Protein AF-A0A2N4YSX2-F1 (afdb_monomer_lite)

Structure (mmCIF, N/CA/C/O backbone):
data_AF-A0A2N4YSX2-F1
#
_entry.id   AF-A0A2N4YSX2-F1
#
loop_
_atom_site.group_PDB
_atom_site.id
_atom_site.type_symbol
_atom_site.label_atom_id
_atom_site.label_alt_id
_atom_site.label_comp_id
_atom_site.label_asym_id
_atom_site.label_entity_id
_atom_site.label_seq_id
_atom_site.pdbx_PDB_ins_code
_atom_site.Cartn_x
_atom_site.Cartn_y
_atom_site.Cartn_z
_atom_site.occupancy
_atom_site.B_iso_or_equiv
_atom_site.auth_seq_id
_atom_site.auth_comp_id
_atom_site.auth_asym_i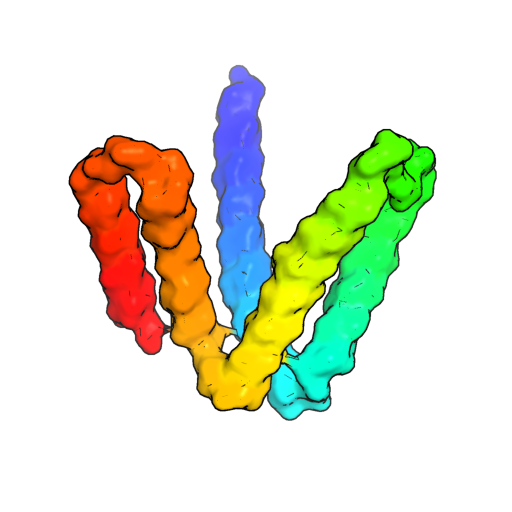d
_atom_site.auth_atom_id
_atom_site.pdbx_PDB_model_num
ATOM 1 N N . MET A 1 1 ? 8.435 1.913 34.611 1.00 49.31 1 MET A N 1
ATOM 2 C CA . MET A 1 1 ? 9.031 0.979 33.622 1.00 49.31 1 MET A CA 1
ATOM 3 C C . MET A 1 1 ? 8.129 0.692 32.415 1.00 49.31 1 MET A C 1
ATOM 5 O O . MET A 1 1 ? 8.663 0.622 31.318 1.00 49.31 1 MET A O 1
ATOM 9 N N . HIS A 1 2 ? 6.798 0.609 32.554 1.00 52.72 2 HIS A N 1
ATOM 10 C CA . HIS A 1 2 ? 5.869 0.332 31.436 1.00 52.72 2 HIS A CA 1
ATOM 11 C C . HIS A 1 2 ? 5.911 1.327 30.253 1.00 52.72 2 HIS A C 1
ATOM 13 O O . HIS A 1 2 ? 5.719 0.916 29.115 1.00 52.72 2 HIS A O 1
ATOM 19 N N . VAL A 1 3 ? 6.235 2.605 30.489 1.00 60.72 3 VAL A N 1
ATOM 20 C CA . VAL A 1 3 ? 6.276 3.645 29.436 1.00 60.72 3 VAL A CA 1
ATOM 21 C C . VAL A 1 3 ? 7.439 3.457 28.446 1.00 60.72 3 VAL A C 1
ATOM 23 O O . VAL A 1 3 ? 7.313 3.780 27.271 1.00 60.72 3 VAL A O 1
ATOM 26 N N . ARG A 1 4 ? 8.580 2.897 28.876 1.00 61.50 4 ARG A N 1
ATOM 27 C CA . ARG A 1 4 ? 9.721 2.661 27.965 1.00 61.50 4 ARG A CA 1
ATOM 28 C C . ARG A 1 4 ? 9.463 1.479 27.029 1.00 61.50 4 ARG A C 1
ATOM 30 O O . ARG A 1 4 ? 9.853 1.537 25.869 1.00 61.50 4 ARG A O 1
ATOM 37 N N . TYR A 1 5 ? 8.760 0.449 27.508 1.00 62.19 5 TYR A N 1
ATOM 38 C CA . TYR A 1 5 ? 8.366 -0.698 26.685 1.00 62.19 5 TYR A CA 1
ATOM 39 C C . TYR A 1 5 ? 7.340 -0.316 25.616 1.00 62.19 5 TYR A C 1
ATOM 41 O O . TYR A 1 5 ? 7.448 -0.789 24.490 1.00 62.19 5 TYR A O 1
ATOM 49 N N . SER A 1 6 ? 6.392 0.576 25.925 1.00 71.00 6 SER A N 1
ATOM 50 C CA . SER A 1 6 ? 5.422 1.044 24.928 1.00 71.00 6 SER A CA 1
ATOM 51 C C . SER A 1 6 ? 6.058 1.929 23.850 1.00 71.00 6 SER A C 1
ATOM 53 O O . SER A 1 6 ? 5.680 1.815 22.687 1.00 71.00 6 SER A O 1
ATOM 55 N N . LEU A 1 7 ? 7.051 2.756 24.203 1.00 74.69 7 LEU A N 1
ATOM 56 C CA . LEU A 1 7 ? 7.810 3.568 23.241 1.00 74.69 7 LEU A CA 1
ATOM 57 C C . LEU A 1 7 ? 8.700 2.716 22.325 1.00 74.69 7 LEU A C 1
ATOM 59 O O . LEU A 1 7 ? 8.726 2.935 21.118 1.00 74.69 7 LEU A O 1
ATOM 63 N N . LEU A 1 8 ? 9.393 1.714 22.873 1.00 77.19 8 LEU A N 1
ATOM 64 C CA . LEU A 1 8 ? 10.187 0.781 22.065 1.00 77.19 8 LEU A CA 1
ATOM 65 C C . LEU A 1 8 ? 9.295 -0.060 21.145 1.00 77.19 8 LEU A C 1
ATOM 67 O O . LEU A 1 8 ? 9.617 -0.241 19.973 1.00 77.19 8 LEU A O 1
ATOM 71 N N . ALA A 1 9 ? 8.147 -0.525 21.643 1.00 80.31 9 ALA A N 1
ATOM 72 C CA . ALA A 1 9 ? 7.188 -1.275 20.839 1.00 80.31 9 ALA A CA 1
ATOM 73 C C . ALA A 1 9 ? 6.585 -0.425 19.706 1.00 80.31 9 ALA A C 1
ATOM 75 O O . ALA A 1 9 ? 6.436 -0.919 18.587 1.00 80.31 9 ALA A O 1
ATOM 76 N N . SER A 1 10 ? 6.267 0.853 19.950 1.00 82.44 10 SER A N 1
ATOM 77 C CA . SER A 1 10 ? 5.716 1.738 18.914 1.00 82.44 10 SER A CA 1
ATOM 78 C C . SER A 1 10 ? 6.746 2.081 17.835 1.00 82.44 10 SER A C 1
ATOM 80 O O . SER A 1 10 ? 6.428 2.043 16.642 1.00 82.44 10 SER A O 1
ATOM 82 N N . GLN A 1 11 ? 7.996 2.335 18.229 1.00 87.38 11 GLN A N 1
ATOM 83 C CA . GLN A 1 11 ? 9.101 2.562 17.297 1.00 87.38 11 GLN A CA 1
ATOM 84 C C . GLN A 1 11 ? 9.393 1.315 16.461 1.00 87.38 11 GLN A C 1
ATOM 86 O O . GLN A 1 11 ? 9.477 1.413 15.237 1.00 87.38 11 GLN A O 1
ATOM 91 N N . ALA A 1 12 ? 9.462 0.139 17.093 1.00 88.69 12 ALA A N 1
ATOM 92 C CA . ALA A 1 12 ? 9.661 -1.127 16.393 1.00 88.69 12 ALA A CA 1
ATOM 93 C C . ALA A 1 12 ? 8.532 -1.403 15.389 1.00 88.69 12 ALA A C 1
ATOM 95 O O . ALA A 1 12 ? 8.800 -1.742 14.240 1.00 88.69 12 ALA A O 1
ATOM 96 N N . THR A 1 13 ? 7.274 -1.184 15.784 1.00 89.50 13 THR A N 1
ATOM 97 C CA . THR A 1 13 ? 6.115 -1.356 14.890 1.00 89.50 13 THR A CA 1
ATOM 98 C C . THR A 1 13 ? 6.207 -0.433 13.677 1.00 89.50 13 THR A C 1
ATOM 100 O O . THR A 1 13 ? 5.980 -0.869 12.551 1.00 89.50 13 THR A O 1
ATOM 103 N N . THR A 1 14 ? 6.594 0.827 13.891 1.00 89.44 14 THR A N 1
ATOM 104 C CA . THR A 1 14 ? 6.753 1.809 12.809 1.00 89.44 14 THR A CA 1
ATOM 105 C C . THR A 1 14 ? 7.877 1.405 11.855 1.00 89.44 14 THR A C 1
ATOM 107 O O . THR A 1 14 ? 7.681 1.415 10.643 1.00 89.44 14 THR A O 1
ATOM 110 N N . ALA A 1 15 ? 9.032 0.993 12.382 1.00 91.00 15 ALA A N 1
ATOM 111 C CA . ALA A 1 15 ? 10.164 0.556 11.567 1.00 91.00 15 ALA A CA 1
ATOM 112 C C . ALA A 1 15 ? 9.827 -0.692 10.736 1.00 91.00 15 ALA A C 1
ATOM 114 O O . ALA A 1 15 ? 10.087 -0.724 9.534 1.00 91.00 15 ALA A O 1
ATOM 115 N N . ILE A 1 16 ? 9.187 -1.692 11.351 1.00 93.12 16 ILE A N 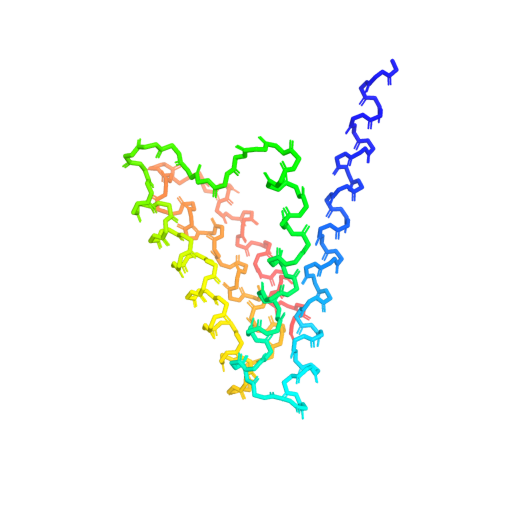1
ATOM 116 C CA . ILE A 1 16 ? 8.736 -2.908 10.662 1.00 93.12 16 ILE A CA 1
ATOM 117 C C . ILE A 1 16 ? 7.731 -2.556 9.564 1.00 93.12 16 ILE A C 1
ATOM 119 O O . ILE A 1 16 ? 7.847 -3.063 8.451 1.00 93.12 16 ILE A O 1
ATOM 123 N N . PHE A 1 17 ? 6.777 -1.667 9.845 1.00 91.25 17 PHE A N 1
ATOM 124 C CA . PHE A 1 17 ? 5.816 -1.207 8.848 1.00 91.25 17 PHE A CA 1
ATOM 125 C C . PHE A 1 17 ? 6.513 -0.551 7.651 1.00 91.25 17 PHE A C 1
ATOM 127 O O . PHE A 1 17 ? 6.233 -0.928 6.516 1.00 91.25 17 PHE A O 1
ATOM 134 N N . VAL A 1 18 ? 7.452 0.370 7.889 1.00 90.44 18 VAL A N 1
ATOM 135 C CA . VAL A 1 18 ? 8.201 1.051 6.820 1.00 90.44 18 VAL A CA 1
ATOM 136 C C . VAL A 1 18 ? 8.989 0.050 5.972 1.00 90.44 18 VAL A C 1
ATOM 138 O O . VAL A 1 18 ? 8.931 0.119 4.746 1.00 90.44 18 VAL A O 1
ATOM 141 N N . LEU A 1 19 ? 9.673 -0.912 6.599 1.00 92.06 19 LEU A N 1
ATOM 142 C CA . LEU A 1 19 ? 10.445 -1.935 5.886 1.00 92.06 19 LEU A CA 1
ATOM 143 C C . LEU A 1 19 ? 9.552 -2.873 5.068 1.00 92.06 19 LEU A C 1
ATOM 145 O O . LEU A 1 19 ? 9.823 -3.112 3.889 1.00 92.06 19 LEU A O 1
ATOM 149 N N . LEU A 1 20 ? 8.474 -3.390 5.665 1.00 91.31 20 LEU A N 1
ATOM 150 C CA . LEU A 1 20 ? 7.528 -4.272 4.975 1.00 91.31 20 LEU A CA 1
ATOM 151 C C . LEU A 1 20 ? 6.840 -3.552 3.816 1.00 91.31 20 LEU A C 1
ATOM 153 O O . LEU A 1 20 ? 6.658 -4.128 2.747 1.00 91.31 20 LEU A O 1
ATOM 157 N N . TRP A 1 21 ? 6.470 -2.289 4.013 1.00 89.44 21 TRP A N 1
ATOM 158 C CA . TRP A 1 21 ? 5.765 -1.521 2.999 1.00 89.44 21 TRP A CA 1
ATOM 159 C C . TRP A 1 21 ? 6.694 -1.089 1.858 1.00 89.44 21 TRP A C 1
ATOM 161 O O . TRP A 1 21 ? 6.356 -1.280 0.691 1.00 89.44 21 TRP A O 1
ATOM 171 N N . GLY A 1 22 ? 7.894 -0.593 2.175 1.00 86.31 22 GLY A N 1
ATOM 172 C CA . GLY A 1 22 ? 8.894 -0.214 1.173 1.00 86.31 22 GLY A CA 1
ATOM 173 C C . GLY A 1 22 ? 9.374 -1.402 0.332 1.00 86.31 22 GLY A C 1
ATOM 174 O O . GLY A 1 22 ? 9.461 -1.303 -0.891 1.00 86.31 22 GLY A O 1
ATOM 175 N N . SER A 1 23 ? 9.612 -2.559 0.959 1.00 91.25 23 SER A N 1
ATOM 176 C CA . SER A 1 23 ? 9.994 -3.780 0.232 1.00 91.25 23 SER A CA 1
ATOM 177 C C . SER A 1 23 ? 8.862 -4.341 -0.634 1.00 91.25 23 SER A C 1
ATOM 179 O O . SER A 1 23 ? 9.136 -4.885 -1.703 1.00 91.25 23 SER A O 1
ATOM 181 N N . ALA A 1 24 ? 7.594 -4.172 -0.241 1.00 89.69 24 ALA A N 1
ATOM 182 C CA . ALA A 1 24 ? 6.455 -4.666 -1.014 1.00 89.69 24 ALA A CA 1
ATOM 183 C C . ALA A 1 24 ? 6.402 -4.089 -2.438 1.00 89.69 24 ALA A C 1
ATOM 185 O O . ALA A 1 24 ? 6.037 -4.813 -3.364 1.00 89.69 24 ALA A O 1
ATOM 186 N N . ALA A 1 25 ? 6.792 -2.826 -2.633 1.00 88.19 25 ALA A N 1
ATOM 187 C CA . ALA A 1 25 ? 6.839 -2.209 -3.959 1.00 88.19 25 ALA A CA 1
ATOM 188 C C . ALA A 1 25 ? 7.889 -2.883 -4.865 1.00 88.19 25 ALA A C 1
ATOM 190 O O . ALA A 1 25 ? 7.615 -3.182 -6.028 1.00 88.19 25 ALA A O 1
ATOM 191 N N . ILE A 1 26 ? 9.059 -3.208 -4.303 1.00 89.31 26 ILE A N 1
ATOM 192 C CA . ILE A 1 26 ? 10.144 -3.922 -4.994 1.00 89.31 26 ILE A CA 1
ATOM 193 C C . ILE A 1 26 ? 9.696 -5.342 -5.356 1.00 89.31 26 ILE A C 1
ATOM 195 O O . ILE A 1 26 ? 9.780 -5.738 -6.517 1.00 89.31 26 ILE A O 1
ATOM 199 N N . PHE A 1 27 ? 9.154 -6.086 -4.386 1.00 89.56 27 PHE A N 1
ATOM 200 C CA . PHE A 1 27 ? 8.633 -7.436 -4.617 1.00 89.56 27 PHE A CA 1
ATOM 201 C C . PHE A 1 27 ? 7.505 -7.460 -5.641 1.00 89.56 27 PHE A C 1
ATOM 203 O O . PHE A 1 27 ? 7.412 -8.402 -6.421 1.00 89.56 27 PHE A O 1
ATOM 210 N N . THR A 1 28 ? 6.649 -6.437 -5.652 1.00 89.62 28 THR A N 1
ATOM 211 C CA . THR A 1 28 ? 5.560 -6.369 -6.624 1.00 89.62 28 THR A CA 1
ATOM 212 C C . THR A 1 28 ? 6.100 -6.174 -8.030 1.00 89.62 28 THR A C 1
ATOM 214 O O . THR A 1 28 ? 5.694 -6.905 -8.928 1.00 89.62 28 THR A O 1
ATOM 217 N N . ARG A 1 29 ? 7.044 -5.243 -8.224 1.00 88.31 29 ARG A N 1
ATOM 218 C CA . ARG A 1 29 ? 7.678 -5.051 -9.531 1.00 88.31 29 ARG A CA 1
ATOM 219 C C . ARG A 1 29 ? 8.355 -6.333 -10.012 1.00 88.31 29 ARG A C 1
ATOM 221 O O . ARG A 1 29 ? 8.121 -6.745 -11.138 1.00 88.31 29 ARG A O 1
ATOM 228 N N . TRP A 1 30 ? 9.105 -6.990 -9.134 1.00 89.81 30 TRP A N 1
ATOM 229 C CA . TRP A 1 30 ? 9.770 -8.252 -9.451 1.00 89.81 30 TRP A CA 1
ATOM 230 C C . TRP A 1 30 ? 8.787 -9.400 -9.748 1.00 89.81 30 TRP A C 1
ATOM 232 O O . TRP A 1 30 ? 9.004 -10.214 -10.644 1.00 89.81 30 TRP A O 1
ATOM 242 N N . GLY A 1 31 ? 7.665 -9.460 -9.028 1.00 87.44 31 GLY A N 1
ATOM 243 C CA . GLY A 1 31 ? 6.599 -10.423 -9.299 1.00 87.44 31 GLY A CA 1
ATOM 244 C C . GLY A 1 31 ? 5.933 -10.191 -10.655 1.00 87.44 31 GLY A C 1
ATOM 245 O O . GLY A 1 31 ? 5.618 -11.155 -11.351 1.00 87.44 31 GLY A O 1
ATOM 246 N N . LEU A 1 32 ? 5.749 -8.926 -11.046 1.00 89.31 32 LEU A N 1
ATOM 247 C CA . LEU A 1 32 ? 5.155 -8.541 -12.329 1.00 89.31 32 LEU A CA 1
ATOM 248 C C . LEU A 1 32 ? 6.026 -8.923 -13.531 1.00 89.31 32 LEU A C 1
ATOM 250 O O . LEU A 1 32 ? 5.487 -9.133 -14.613 1.00 89.31 32 LEU A O 1
ATOM 254 N N . ASP A 1 33 ? 7.337 -9.091 -13.341 1.00 86.56 33 ASP A N 1
ATOM 255 C CA . ASP A 1 33 ? 8.227 -9.598 -14.394 1.00 86.56 33 ASP A CA 1
ATOM 256 C C . ASP A 1 33 ? 7.924 -11.071 -14.754 1.00 86.56 33 ASP A C 1
ATOM 258 O O . ASP A 1 33 ? 8.288 -11.534 -15.832 1.00 86.56 33 ASP A O 1
ATOM 262 N N . ASN A 1 34 ? 7.244 -11.812 -13.866 1.00 85.38 34 ASN A N 1
ATOM 263 C CA . ASN A 1 34 ? 6.991 -13.251 -14.010 1.00 85.38 34 ASN A CA 1
ATOM 264 C C . ASN A 1 34 ? 5.501 -13.622 -14.110 1.00 85.38 34 ASN A C 1
ATOM 266 O O . ASN A 1 34 ? 5.173 -14.747 -14.490 1.00 85.38 34 ASN A O 1
ATOM 270 N N . ALA A 1 35 ? 4.584 -12.725 -13.737 1.00 88.56 35 ALA A N 1
ATOM 271 C CA . ALA A 1 35 ? 3.158 -13.024 -13.650 1.00 88.56 35 ALA A CA 1
ATOM 272 C C . ALA A 1 35 ? 2.281 -11.809 -13.969 1.00 88.56 35 ALA A C 1
ATOM 274 O O . ALA A 1 35 ? 2.666 -10.660 -13.767 1.00 88.56 35 ALA A O 1
ATOM 275 N N . SER A 1 36 ? 1.048 -12.075 -14.413 1.00 90.75 36 SER A N 1
ATOM 276 C CA . SER A 1 36 ? 0.072 -11.010 -14.649 1.00 90.75 36 SER A CA 1
ATOM 277 C C . SER A 1 36 ? -0.325 -10.297 -13.340 1.00 90.75 36 SER A C 1
ATOM 279 O O . SER A 1 36 ? -0.386 -10.937 -12.280 1.00 90.75 36 SER A O 1
ATOM 281 N N . PRO A 1 37 ? -0.668 -8.995 -13.398 1.00 89.88 37 PRO A N 1
ATOM 282 C CA . PRO A 1 37 ? -1.065 -8.207 -12.227 1.00 89.88 37 PRO A CA 1
ATOM 283 C C . PRO A 1 37 ? -2.202 -8.851 -11.436 1.00 89.88 37 PRO A C 1
ATOM 285 O O . PRO A 1 37 ? -2.129 -8.993 -10.214 1.00 89.88 37 PRO A O 1
ATOM 288 N N . MET A 1 38 ? -3.236 -9.305 -12.146 1.00 91.50 38 MET A N 1
ATOM 289 C CA . MET A 1 38 ? -4.411 -9.915 -11.532 1.00 91.50 38 MET A CA 1
ATOM 290 C C . MET A 1 38 ? -4.089 -11.247 -10.852 1.00 91.50 38 MET A C 1
ATOM 292 O O . MET A 1 38 ? -4.594 -11.499 -9.759 1.00 91.50 38 MET A O 1
ATOM 296 N N . ALA A 1 39 ? -3.216 -12.077 -11.435 1.00 91.56 39 ALA A N 1
ATOM 297 C CA . ALA A 1 39 ? -2.810 -13.335 -10.810 1.00 91.56 39 ALA A CA 1
ATOM 298 C C . ALA A 1 39 ? -2.071 -13.095 -9.483 1.00 91.56 39 ALA A C 1
ATOM 300 O O . ALA A 1 39 ? -2.379 -13.743 -8.478 1.00 91.56 39 ALA A O 1
ATOM 301 N N . LEU A 1 40 ? -1.160 -12.115 -9.446 1.00 92.19 40 LEU A N 1
ATOM 302 C CA . LEU A 1 40 ? -0.468 -11.729 -8.213 1.00 92.19 40 LEU A CA 1
ATOM 303 C C . LEU A 1 40 ? -1.432 -11.182 -7.160 1.00 92.19 40 LEU A C 1
ATOM 305 O O . LEU A 1 40 ? -1.299 -11.519 -5.984 1.00 92.19 40 LEU A O 1
ATOM 309 N N . LEU A 1 41 ? -2.417 -10.373 -7.562 1.00 91.94 41 LEU A N 1
ATOM 310 C CA . LEU A 1 41 ? -3.447 -9.861 -6.655 1.00 91.94 41 LEU A CA 1
ATOM 311 C C . LEU A 1 41 ? -4.267 -10.984 -6.029 1.00 91.94 41 LEU A C 1
ATOM 313 O O . LEU A 1 41 ? -4.442 -11.006 -4.810 1.00 91.94 41 LEU A O 1
ATOM 317 N N . VAL A 1 42 ? -4.762 -11.913 -6.850 1.00 93.31 42 VAL A N 1
ATOM 318 C CA . VAL A 1 42 ? -5.554 -13.054 -6.376 1.00 93.31 42 VAL A CA 1
ATOM 319 C C . VAL A 1 42 ? -4.738 -13.868 -5.382 1.00 93.31 42 VAL A C 1
ATOM 321 O O . VAL A 1 42 ? -5.225 -14.161 -4.292 1.00 93.31 42 VAL A O 1
ATOM 324 N N . PHE A 1 43 ? -3.479 -14.165 -5.704 1.00 93.38 43 PHE A N 1
ATOM 325 C CA . PHE A 1 43 ? -2.600 -14.908 -4.807 1.00 93.38 43 PHE A CA 1
ATOM 326 C C . PHE A 1 43 ? -2.319 -14.146 -3.504 1.00 93.38 43 PHE A C 1
ATOM 328 O O . PHE A 1 43 ? -2.432 -14.710 -2.414 1.00 93.38 43 PHE A O 1
ATOM 335 N N . ARG A 1 44 ? -2.043 -12.839 -3.589 1.00 92.38 44 ARG A N 1
ATOM 336 C CA . ARG A 1 44 ? -1.837 -11.957 -2.431 1.00 92.38 44 ARG A CA 1
ATOM 337 C C . ARG A 1 44 ? -3.050 -11.959 -1.501 1.00 92.38 44 ARG A C 1
ATOM 339 O O . ARG A 1 44 ? -2.888 -12.090 -0.286 1.00 92.38 44 ARG A O 1
ATOM 346 N N . PHE A 1 45 ? -4.258 -11.826 -2.046 1.00 93.44 45 PHE A N 1
ATOM 347 C CA . PHE A 1 45 ? -5.483 -11.828 -1.246 1.00 93.44 45 PHE A CA 1
ATOM 348 C C . PHE A 1 45 ? -5.863 -13.219 -0.741 1.00 93.44 45 PHE A C 1
ATOM 350 O O . PHE A 1 45 ? -6.406 -13.321 0.358 1.00 93.44 45 PHE A O 1
ATOM 357 N N . LEU A 1 46 ? -5.521 -14.283 -1.469 1.00 95.25 46 LEU A N 1
ATOM 358 C CA . LEU A 1 46 ? -5.689 -15.656 -1.001 1.00 95.25 46 LEU A CA 1
ATOM 359 C C . LEU A 1 46 ? -4.803 -15.935 0.219 1.00 95.25 46 LEU A C 1
ATOM 361 O O . LEU A 1 46 ? -5.294 -16.446 1.223 1.00 95.25 46 LEU A O 1
ATOM 365 N N . ILE A 1 47 ? -3.529 -15.530 0.177 1.00 94.75 47 ILE A N 1
ATOM 366 C CA . ILE A 1 47 ? -2.629 -15.629 1.336 1.00 94.75 47 ILE A CA 1
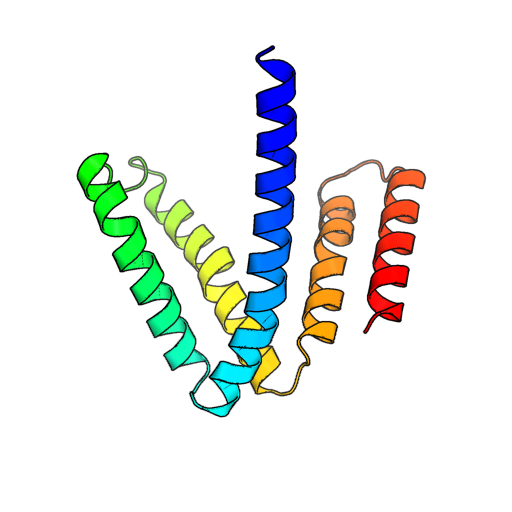ATOM 367 C C . ILE A 1 47 ? -3.185 -14.824 2.512 1.00 94.75 47 ILE A C 1
ATOM 369 O O . ILE A 1 47 ? -3.236 -15.334 3.630 1.00 94.75 47 ILE A O 1
ATOM 373 N N . ALA A 1 48 ? -3.633 -13.588 2.275 1.00 93.25 48 ALA A N 1
ATOM 374 C CA . ALA A 1 48 ? -4.219 -12.761 3.326 1.00 93.25 48 ALA A CA 1
ATOM 375 C C . ALA A 1 48 ? -5.461 -13.422 3.949 1.00 93.25 48 ALA A C 1
ATOM 377 O O . ALA A 1 48 ? -5.610 -13.419 5.170 1.00 93.25 48 ALA A O 1
ATOM 378 N N . LEU A 1 49 ? -6.323 -14.035 3.132 1.00 93.00 49 LEU A N 1
ATOM 379 C CA . LEU A 1 49 ? -7.496 -14.770 3.599 1.00 93.00 49 LEU A CA 1
ATOM 380 C C . LEU A 1 49 ? -7.098 -15.972 4.463 1.00 93.00 49 LEU A C 1
ATOM 382 O O . LEU A 1 49 ? -7.636 -16.130 5.557 1.00 93.00 49 LEU A O 1
ATOM 386 N N . VAL A 1 50 ? -6.138 -16.782 4.012 1.00 95.50 50 VAL A N 1
ATOM 387 C CA . VAL A 1 50 ? -5.635 -17.944 4.764 1.00 95.50 50 VAL A CA 1
ATOM 388 C C . VAL A 1 50 ? -4.989 -17.513 6.081 1.00 95.50 50 VAL A C 1
ATOM 390 O O . VAL A 1 50 ? -5.221 -18.148 7.105 1.00 95.50 50 VAL A O 1
ATOM 393 N N . ALA A 1 51 ? -4.236 -16.413 6.091 1.00 93.25 51 ALA A N 1
ATOM 394 C CA . ALA A 1 51 ? -3.615 -15.883 7.303 1.00 93.25 51 ALA A CA 1
ATOM 395 C C . ALA A 1 51 ? -4.644 -15.323 8.303 1.00 93.25 51 ALA A C 1
ATOM 397 O O . ALA A 1 51 ? -4.469 -15.451 9.516 1.00 93.25 51 ALA A O 1
ATOM 398 N N . LEU A 1 52 ? -5.728 -14.711 7.814 1.00 90.75 52 LEU A N 1
ATOM 399 C CA . LEU A 1 52 ? -6.770 -14.119 8.658 1.00 90.75 52 LEU A CA 1
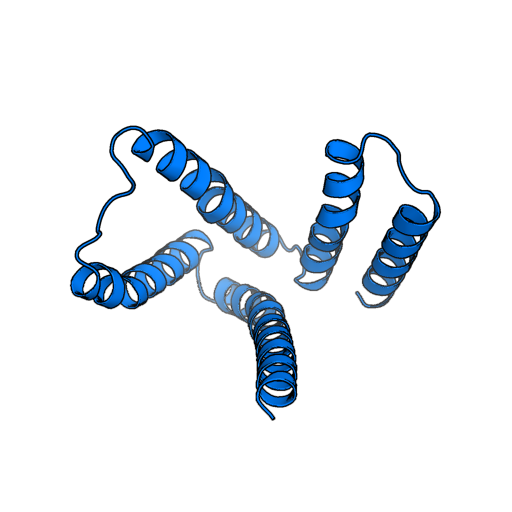ATOM 400 C C . LEU A 1 52 ? -7.842 -15.126 9.104 1.00 90.75 52 LEU A C 1
ATOM 402 O O . LEU A 1 52 ? -8.460 -14.915 10.149 1.00 90.75 52 LEU A O 1
ATOM 406 N N . ALA A 1 53 ? -8.056 -16.224 8.375 1.00 91.19 53 ALA A N 1
ATOM 407 C CA . ALA A 1 53 ? -9.084 -17.219 8.691 1.00 91.19 53 ALA A CA 1
ATOM 408 C C . ALA A 1 53 ? -8.937 -17.860 10.093 1.00 91.19 53 ALA A C 1
ATOM 410 O O . ALA A 1 53 ? -9.933 -17.938 10.814 1.00 91.19 53 ALA A O 1
ATOM 411 N N . PRO A 1 54 ? -7.739 -18.250 10.575 1.00 92.06 54 PRO A N 1
ATOM 412 C CA . PRO A 1 54 ? -7.574 -18.731 11.948 1.00 92.06 54 PRO A CA 1
ATOM 413 C C . PRO A 1 54 ? -8.024 -17.701 12.989 1.00 92.06 54 PRO A C 1
ATOM 415 O O . PRO A 1 54 ? -8.650 -18.047 13.991 1.00 92.06 54 PRO A O 1
ATOM 418 N N . LEU A 1 55 ? -7.761 -16.415 12.739 1.00 89.31 55 LEU A N 1
ATOM 419 C CA . LEU A 1 55 ? -8.133 -15.342 13.654 1.00 89.31 55 LEU A CA 1
ATOM 420 C C . LEU A 1 55 ? -9.656 -15.151 13.719 1.00 89.31 55 LEU A C 1
ATOM 422 O O . LEU A 1 55 ? -10.194 -14.926 14.808 1.00 89.31 55 LEU A O 1
ATOM 426 N N . THR A 1 56 ? -10.360 -15.259 12.587 1.00 87.88 56 THR A N 1
ATOM 427 C CA . THR A 1 56 ? -11.830 -15.163 12.558 1.00 87.88 56 THR A CA 1
ATOM 428 C C . THR A 1 56 ? -12.488 -16.364 13.236 1.00 87.88 56 THR A C 1
ATOM 430 O O . THR A 1 56 ? -13.466 -16.174 13.968 1.00 87.88 56 TH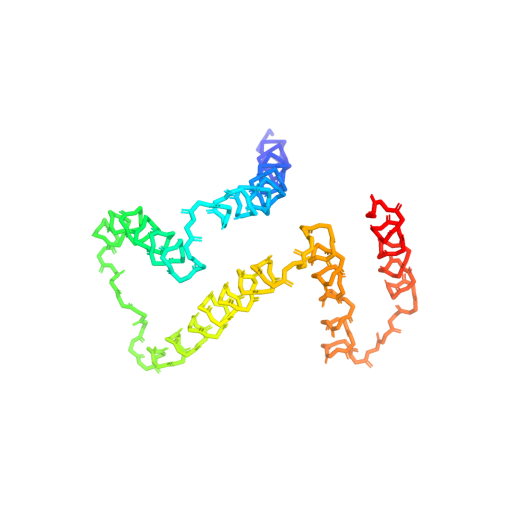R A O 1
ATOM 433 N N . ILE A 1 57 ? -11.916 -17.567 13.080 1.00 88.62 57 ILE A N 1
ATOM 434 C CA . ILE A 1 57 ? -12.351 -18.796 13.763 1.00 88.62 57 ILE A CA 1
ATOM 435 C C . ILE A 1 57 ? -12.214 -18.639 15.282 1.00 88.62 57 ILE A C 1
ATOM 437 O O . ILE A 1 57 ? -13.199 -18.800 16.006 1.00 88.62 57 ILE A O 1
ATOM 441 N N . VAL A 1 58 ? -11.026 -18.260 15.767 1.00 91.06 58 VAL A N 1
ATOM 442 C CA . VAL A 1 58 ? -10.750 -18.098 17.207 1.00 91.06 58 VAL A CA 1
ATOM 443 C C . VAL A 1 58 ? -11.649 -17.029 17.827 1.00 91.06 58 VAL A C 1
ATOM 445 O O . VAL A 1 58 ? -12.180 -17.217 18.921 1.00 91.06 58 VAL A O 1
ATOM 448 N N . ARG A 1 59 ? -11.876 -15.913 17.124 1.00 87.38 59 ARG A N 1
ATOM 449 C CA . ARG A 1 59 ? -12.735 -14.824 17.618 1.00 87.38 59 ARG A CA 1
ATOM 450 C C . ARG A 1 59 ? -14.231 -15.065 17.416 1.00 87.38 59 ARG A C 1
ATOM 452 O O . ARG A 1 59 ? -15.020 -14.244 17.882 1.00 87.38 59 ARG A O 1
ATOM 459 N N . ARG A 1 60 ? -14.628 -16.140 16.721 1.00 83.62 60 ARG A N 1
ATOM 460 C CA . ARG A 1 60 ? -16.019 -16.465 16.341 1.00 83.62 60 ARG A CA 1
ATOM 461 C C . ARG A 1 60 ? -16.777 -15.290 15.703 1.00 83.62 60 ARG A C 1
ATOM 463 O O . ARG A 1 60 ? -17.996 -15.182 15.823 1.00 83.62 60 ARG A O 1
ATOM 470 N N . ARG A 1 61 ? -16.061 -14.388 15.029 1.00 81.44 61 ARG A N 1
ATOM 471 C CA . ARG A 1 61 ? -16.612 -13.179 14.399 1.00 81.44 61 ARG A CA 1
ATOM 472 C C . ARG A 1 61 ? -16.221 -13.169 12.933 1.00 81.44 61 ARG A C 1
ATOM 474 O O . ARG A 1 61 ? -15.147 -12.706 12.569 1.00 81.44 61 ARG A O 1
ATOM 481 N N . TRP A 1 62 ? -17.117 -13.707 12.116 1.00 78.50 62 TRP A N 1
ATOM 482 C CA . TRP A 1 62 ? -16.930 -13.851 10.672 1.00 78.50 62 TRP A CA 1
ATOM 483 C C . TRP A 1 62 ? -17.438 -12.656 9.877 1.00 78.50 62 TRP A C 1
ATOM 485 O O . TRP A 1 62 ? -16.949 -12.385 8.787 1.00 78.50 62 TRP A O 1
ATOM 495 N N . LEU A 1 63 ? -18.435 -11.952 10.412 1.00 79.38 63 LEU A N 1
ATOM 496 C CA . LEU A 1 63 ? -19.119 -10.880 9.709 1.00 79.38 63 LEU A CA 1
ATOM 497 C C . LEU A 1 63 ? -19.094 -9.586 10.525 1.00 79.38 63 LEU A C 1
ATOM 499 O O . LEU A 1 63 ? -19.156 -9.638 11.759 1.00 79.38 63 LEU A O 1
ATOM 503 N N . PRO A 1 64 ? -19.058 -8.427 9.840 1.00 81.06 64 PRO A N 1
ATOM 504 C CA . PRO A 1 64 ? -19.331 -7.138 10.456 1.00 81.06 64 PRO A CA 1
ATOM 505 C C . PRO A 1 64 ? -20.707 -7.124 11.131 1.00 81.06 64 PRO A C 1
ATOM 507 O O . PRO A 1 64 ? -21.583 -7.944 10.822 1.00 81.06 64 PRO A O 1
ATOM 510 N N . ALA A 1 65 ? -20.899 -6.159 12.033 1.00 83.62 65 ALA A N 1
ATOM 511 C CA . ALA A 1 65 ? -22.160 -5.965 12.736 1.00 83.62 65 ALA A CA 1
ATOM 512 C C . ALA A 1 65 ? -23.360 -5.938 11.759 1.00 83.62 65 ALA A C 1
ATOM 514 O O . ALA A 1 65 ? -23.239 -5.436 10.633 1.00 83.62 65 ALA A O 1
ATOM 515 N N . PRO A 1 66 ? -24.524 -6.490 12.153 1.00 80.25 66 PRO A N 1
ATOM 516 C CA . PRO A 1 66 ? -25.740 -6.379 11.353 1.00 80.25 66 PRO A CA 1
ATOM 517 C C . PRO A 1 66 ? -26.008 -4.906 11.003 1.00 80.25 66 PRO A C 1
ATOM 519 O O . PRO A 1 66 ? -25.893 -4.039 11.861 1.00 80.25 66 PRO A O 1
ATOM 522 N N . GLY A 1 67 ? -26.309 -4.620 9.734 1.00 86.81 67 GLY A N 1
ATOM 523 C CA . GLY A 1 67 ? -26.550 -3.256 9.239 1.00 86.81 67 GLY A CA 1
ATOM 524 C C . GLY A 1 67 ? -25.339 -2.540 8.620 1.00 86.81 67 GLY A C 1
ATOM 525 O O . GLY A 1 67 ? -25.539 -1.682 7.770 1.00 86.81 67 GLY A O 1
ATOM 526 N N . THR A 1 68 ? -24.092 -2.924 8.925 1.00 90.62 68 THR A N 1
ATOM 527 C CA . THR A 1 68 ? -22.889 -2.270 8.344 1.00 90.62 68 THR A CA 1
ATOM 528 C C . THR A 1 68 ? -22.194 -3.097 7.264 1.00 90.62 68 THR A C 1
ATOM 530 O O . THR A 1 68 ? -21.162 -2.694 6.724 1.00 90.62 68 THR A O 1
ATOM 533 N N . ARG A 1 69 ? -22.744 -4.269 6.925 1.00 90.50 69 ARG A N 1
ATOM 534 C CA . ARG A 1 69 ? -22.117 -5.238 6.011 1.00 90.50 69 ARG A CA 1
ATOM 535 C C . ARG A 1 69 ? -21.869 -4.664 4.620 1.00 90.50 69 ARG A C 1
ATOM 537 O O . ARG A 1 69 ? -20.753 -4.774 4.129 1.00 90.50 69 ARG A O 1
ATOM 544 N N . LEU A 1 70 ? -22.875 -4.024 4.016 1.00 91.25 70 LEU A N 1
ATOM 545 C CA . LEU A 1 70 ? -22.743 -3.448 2.675 1.00 91.25 70 LEU A CA 1
ATOM 546 C C . LEU A 1 70 ? -21.730 -2.301 2.658 1.00 91.25 70 LEU A C 1
ATOM 548 O O . LEU A 1 70 ? -20.870 -2.265 1.788 1.00 91.25 70 LEU A O 1
ATOM 552 N N . GLN A 1 71 ? -21.781 -1.414 3.654 1.00 92.31 71 GLN A N 1
ATOM 553 C CA . GLN A 1 71 ? -20.821 -0.320 3.782 1.00 92.31 71 GLN A CA 1
ATOM 554 C C . GLN A 1 71 ? -19.396 -0.852 3.960 1.00 92.31 71 GLN A C 1
ATOM 556 O O . GLN A 1 71 ? -18.473 -0.375 3.313 1.00 92.31 71 GLN A O 1
ATOM 561 N N . THR A 1 72 ? -19.214 -1.874 4.798 1.00 91.38 72 THR A N 1
ATOM 562 C CA . THR A 1 72 ? -17.901 -2.484 5.037 1.00 91.38 72 THR A CA 1
ATOM 563 C C . THR A 1 72 ? -17.373 -3.167 3.776 1.00 91.38 72 THR A C 1
ATOM 565 O O . THR A 1 72 ? -16.202 -3.006 3.441 1.00 91.38 72 THR A O 1
ATOM 568 N N . ALA A 1 73 ? -18.234 -3.886 3.050 1.00 90.94 73 ALA A N 1
ATOM 569 C CA . ALA A 1 73 ? -17.882 -4.521 1.786 1.00 90.94 73 ALA A CA 1
ATOM 570 C C . ALA A 1 73 ? -17.516 -3.485 0.713 1.00 90.94 73 ALA A C 1
ATOM 572 O O . ALA A 1 73 ? -16.478 -3.625 0.075 1.00 90.94 73 ALA A O 1
ATOM 573 N N . ALA A 1 74 ? -18.311 -2.423 0.556 1.00 93.81 74 ALA A N 1
ATOM 574 C CA . ALA A 1 74 ? -18.046 -1.352 -0.402 1.00 93.81 74 ALA A CA 1
ATOM 575 C C . ALA A 1 74 ? -16.744 -0.604 -0.076 1.00 93.81 74 ALA A C 1
ATOM 577 O O . ALA A 1 74 ? -15.893 -0.436 -0.947 1.00 93.81 74 ALA A O 1
ATOM 578 N N . THR A 1 75 ? -16.539 -0.225 1.188 1.00 93.38 75 THR A N 1
ATOM 579 C CA . THR A 1 75 ? -15.306 0.434 1.638 1.00 93.38 75 THR A CA 1
ATOM 580 C C . THR A 1 75 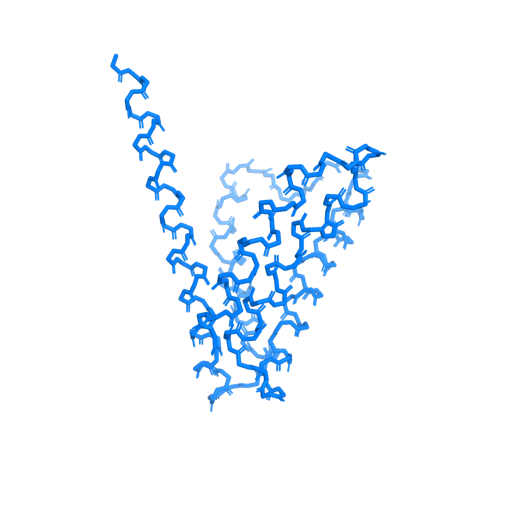? -14.088 -0.470 1.451 1.00 93.38 75 THR A C 1
ATOM 582 O O . THR A 1 75 ? -13.059 -0.009 0.964 1.00 93.38 75 THR A O 1
ATOM 585 N N . GLY A 1 76 ? -14.195 -1.759 1.786 1.00 92.31 76 GLY A N 1
ATOM 586 C CA . GLY A 1 76 ? -13.120 -2.730 1.574 1.00 92.31 76 GLY A CA 1
ATOM 587 C C . GLY A 1 76 ? -12.805 -2.931 0.092 1.00 92.31 76 GLY A C 1
ATOM 588 O O . GLY A 1 76 ? -11.641 -2.883 -0.301 1.00 92.31 76 GLY A O 1
ATOM 589 N N . LEU A 1 77 ? -13.831 -3.081 -0.748 1.00 93.25 77 LEU A N 1
ATOM 590 C CA . LEU A 1 77 ? -13.665 -3.209 -2.193 1.00 93.25 77 LEU A CA 1
ATOM 591 C C . LEU A 1 77 ? -12.952 -1.988 -2.777 1.00 93.25 77 LEU A C 1
ATOM 593 O O . LEU A 1 77 ? -12.036 -2.157 -3.571 1.00 93.25 77 LEU A O 1
ATOM 597 N N . MET A 1 78 ? -13.317 -0.779 -2.352 1.00 93.38 78 MET A N 1
ATOM 598 C CA . MET A 1 78 ? -12.722 0.463 -2.845 1.00 93.38 78 MET A CA 1
ATOM 599 C C . MET A 1 78 ? -11.274 0.646 -2.357 1.00 93.38 78 MET A C 1
ATOM 601 O O . MET A 1 78 ? -10.360 0.836 -3.159 1.00 93.38 78 MET A O 1
ATOM 605 N N . LEU A 1 79 ? -11.058 0.572 -1.038 1.00 91.12 79 LEU A N 1
ATOM 606 C CA . LEU A 1 79 ? -9.780 0.921 -0.407 1.00 91.12 79 LEU A CA 1
ATOM 607 C C . LEU A 1 79 ? -8.729 -0.180 -0.499 1.00 91.12 79 LEU A C 1
ATOM 609 O O . LEU A 1 79 ? -7.540 0.118 -0.472 1.00 91.12 79 LEU A O 1
ATOM 613 N N . ILE A 1 80 ? -9.148 -1.442 -0.562 1.00 91.12 80 ILE A N 1
ATOM 614 C CA . ILE A 1 80 ? -8.232 -2.583 -0.608 1.00 91.12 80 ILE A CA 1
ATOM 615 C C . ILE A 1 80 ? -8.180 -3.127 -2.030 1.00 91.12 80 ILE A C 1
ATOM 617 O O . ILE A 1 80 ? -7.095 -3.229 -2.597 1.00 91.12 80 ILE A O 1
ATOM 621 N N . GLY A 1 81 ? -9.337 -3.438 -2.620 1.00 91.56 81 GLY A N 1
ATOM 622 C CA . GLY A 1 81 ? -9.424 -4.000 -3.968 1.00 91.56 81 GLY A CA 1
ATOM 623 C C . GLY A 1 81 ? -9.029 -2.992 -5.046 1.00 91.56 81 GLY A C 1
ATOM 624 O O . GLY A 1 81 ? -7.998 -3.158 -5.692 1.00 91.56 81 GLY A O 1
ATOM 625 N N . GLY A 1 82 ? -9.818 -1.928 -5.204 1.00 93.06 82 GLY A N 1
ATOM 626 C CA . GLY A 1 82 ? -9.643 -0.909 -6.240 1.00 93.06 82 GLY A CA 1
ATOM 627 C C . GLY A 1 82 ? -8.270 -0.249 -6.184 1.00 93.06 82 GLY A C 1
ATOM 628 O O . GLY A 1 82 ? -7.580 -0.186 -7.197 1.00 93.06 82 GLY A O 1
ATOM 629 N N . TYR A 1 83 ? -7.824 0.146 -4.988 1.00 92.06 83 TYR A N 1
ATOM 630 C CA . TYR A 1 83 ? -6.461 0.645 -4.792 1.00 92.06 83 TYR A CA 1
ATOM 631 C C . TYR A 1 83 ? -5.396 -0.363 -5.254 1.00 92.06 83 TYR A C 1
ATOM 633 O O . TYR A 1 83 ? -4.508 0.016 -6.013 1.00 92.06 83 TYR A O 1
ATOM 641 N N . SER A 1 84 ? -5.485 -1.637 -4.848 1.00 92.25 84 SER A N 1
ATOM 642 C CA . SER A 1 84 ? -4.474 -2.640 -5.220 1.00 92.25 84 SER A CA 1
ATOM 643 C C . SER A 1 84 ? -4.471 -2.928 -6.721 1.00 92.25 84 SER A C 1
ATOM 645 O O . SER A 1 84 ? -3.399 -3.105 -7.293 1.00 92.25 84 SER A O 1
ATOM 647 N N . VAL A 1 85 ? -5.644 -2.949 -7.364 1.00 94.00 85 VAL A N 1
ATOM 648 C CA . VAL A 1 85 ? -5.771 -3.136 -8.818 1.00 94.00 85 VAL A CA 1
ATOM 649 C C . VAL A 1 85 ? -5.064 -1.998 -9.543 1.00 94.00 85 VAL A C 1
ATOM 651 O O . VAL A 1 85 ? -4.153 -2.256 -10.323 1.00 94.00 85 VAL A O 1
ATOM 654 N N . CYS A 1 86 ? -5.402 -0.747 -9.220 1.00 93.62 86 CYS A N 1
ATOM 655 C CA . CYS A 1 86 ? -4.758 0.419 -9.824 1.00 93.62 86 CYS A CA 1
ATOM 656 C C . CYS A 1 86 ? -3.246 0.450 -9.553 1.00 93.62 86 CYS A C 1
ATOM 658 O O . CYS A 1 86 ? -2.472 0.801 -10.438 1.00 93.62 86 CYS A O 1
ATOM 660 N N . TYR A 1 87 ? -2.818 0.066 -8.347 1.00 93.00 87 TYR A N 1
ATOM 661 C CA . TYR A 1 87 ? -1.410 0.034 -7.949 1.00 93.00 87 TYR A CA 1
ATOM 662 C C . TYR A 1 87 ? -0.596 -0.967 -8.784 1.00 93.00 87 TYR A C 1
ATOM 664 O O . TYR A 1 87 ? 0.451 -0.610 -9.323 1.00 93.00 87 TYR A O 1
ATOM 672 N N . PHE A 1 88 ? -1.077 -2.206 -8.926 1.00 92.81 88 PHE A N 1
ATOM 673 C CA . PHE A 1 88 ? -0.374 -3.233 -9.701 1.00 92.81 88 PHE A CA 1
ATOM 674 C C . PHE A 1 88 ? -0.443 -2.965 -11.207 1.00 92.81 88 PHE A C 1
ATOM 676 O O . PHE A 1 88 ? 0.573 -3.108 -11.883 1.00 92.81 88 PHE A O 1
ATOM 683 N N . GLU A 1 89 ? -1.593 -2.530 -11.725 1.00 93.12 89 GLU A N 1
ATOM 684 C CA . GLU A 1 89 ? -1.742 -2.166 -13.140 1.00 93.12 89 GLU A CA 1
ATOM 685 C C . GLU A 1 89 ? -0.841 -0.988 -13.521 1.00 93.12 89 GLU A C 1
ATOM 687 O O . GLU A 1 89 ? -0.178 -1.029 -14.555 1.00 93.12 89 GLU A O 1
ATOM 692 N N . ALA A 1 90 ? -0.733 0.044 -12.679 1.00 93.12 90 ALA A N 1
ATOM 693 C CA . ALA A 1 90 ? 0.184 1.153 -12.935 1.00 93.12 90 ALA A CA 1
ATOM 694 C C . ALA A 1 90 ? 1.637 0.663 -13.069 1.00 93.12 90 ALA A C 1
ATOM 696 O O . ALA A 1 90 ? 2.328 1.033 -14.019 1.00 93.12 90 ALA A O 1
ATOM 697 N N . MET A 1 91 ? 2.096 -0.220 -12.174 1.00 91.56 91 MET A N 1
ATOM 698 C CA . MET A 1 91 ? 3.449 -0.783 -12.282 1.00 91.56 91 MET A CA 1
ATOM 699 C C . MET A 1 91 ? 3.627 -1.686 -13.494 1.00 91.56 91 MET A C 1
ATOM 701 O O . MET A 1 91 ? 4.703 -1.680 -14.094 1.00 91.56 91 MET A O 1
ATOM 705 N N . ALA A 1 92 ? 2.600 -2.446 -13.866 1.00 90.31 92 ALA A N 1
ATOM 706 C CA . ALA A 1 92 ? 2.625 -3.284 -15.059 1.00 90.31 92 ALA A CA 1
ATOM 707 C C . ALA A 1 92 ? 2.767 -2.439 -16.334 1.00 90.31 92 ALA A C 1
ATOM 709 O O . ALA A 1 92 ? 3.523 -2.800 -17.230 1.00 90.31 92 ALA A O 1
ATOM 710 N N . ASN A 1 93 ? 2.142 -1.258 -16.362 1.00 91.81 93 ASN A N 1
ATOM 711 C CA . ASN A 1 93 ? 2.257 -0.276 -17.444 1.00 91.81 93 ASN A CA 1
ATOM 712 C C . ASN A 1 93 ? 3.552 0.567 -17.394 1.00 91.81 93 ASN A C 1
ATOM 714 O O . ASN A 1 93 ? 3.671 1.564 -18.101 1.00 91.81 93 ASN A O 1
ATOM 718 N N . GLY A 1 94 ? 4.538 0.181 -16.575 1.00 88.19 94 GLY A N 1
ATOM 719 C CA . GLY A 1 94 ? 5.877 0.782 -16.577 1.00 88.19 94 GLY A CA 1
ATOM 720 C C . GLY A 1 94 ? 6.108 1.884 -15.544 1.00 88.19 94 GLY A C 1
ATOM 721 O O . GLY A 1 94 ? 7.199 2.453 -15.509 1.00 88.19 94 GLY A O 1
ATOM 722 N N . VAL A 1 95 ? 5.142 2.169 -14.666 1.00 92.19 95 VAL A N 1
ATOM 723 C CA . VAL A 1 95 ? 5.356 3.108 -13.555 1.00 92.19 95 VAL A CA 1
ATOM 724 C C . VAL A 1 95 ? 6.340 2.492 -12.556 1.00 92.19 95 VAL A C 1
ATOM 726 O O . VAL A 1 95 ? 6.144 1.379 -12.065 1.00 92.19 95 VAL A O 1
ATOM 729 N N . THR A 1 96 ? 7.419 3.210 -12.246 1.00 91.44 96 THR A N 1
ATOM 730 C CA . THR A 1 96 ? 8.448 2.717 -11.324 1.00 91.44 96 THR A CA 1
ATOM 731 C C . THR A 1 96 ? 7.956 2.739 -9.870 1.00 91.44 96 THR A C 1
ATOM 733 O O . THR A 1 96 ? 7.144 3.597 -9.504 1.00 91.44 96 THR A O 1
ATOM 736 N N . PRO A 1 97 ? 8.471 1.852 -8.995 1.00 88.75 97 PRO A N 1
ATOM 737 C CA . PRO A 1 97 ? 8.159 1.881 -7.565 1.00 88.75 97 PRO A CA 1
ATOM 738 C C . PRO A 1 97 ? 8.394 3.251 -6.913 1.00 88.75 97 PRO A C 1
ATOM 740 O O . PRO A 1 97 ? 7.593 3.678 -6.083 1.00 88.75 97 PRO A O 1
ATOM 743 N N . GLY A 1 98 ? 9.454 3.959 -7.324 1.00 89.69 98 GLY A N 1
ATOM 744 C CA . GLY A 1 98 ? 9.755 5.311 -6.849 1.00 89.69 98 GLY A CA 1
ATOM 745 C C . GLY A 1 98 ? 8.683 6.325 -7.247 1.00 89.69 98 GLY A C 1
ATOM 746 O O . GLY A 1 98 ? 8.191 7.065 -6.398 1.00 89.69 98 GLY A O 1
ATOM 747 N N . LEU A 1 99 ? 8.232 6.308 -8.506 1.00 91.25 99 LEU A N 1
ATOM 748 C CA . LEU A 1 99 ? 7.165 7.202 -8.962 1.00 91.25 99 LEU A CA 1
ATOM 749 C C . LEU A 1 99 ? 5.844 6.929 -8.226 1.00 91.25 99 LEU A C 1
ATOM 751 O O . LEU A 1 99 ? 5.168 7.871 -7.809 1.00 91.25 99 LEU A O 1
ATOM 755 N N . ILE A 1 100 ? 5.501 5.659 -7.987 1.00 92.00 100 ILE A N 1
ATOM 756 C CA . ILE A 1 100 ? 4.337 5.319 -7.160 1.00 92.00 100 ILE A CA 1
ATOM 757 C C . ILE A 1 100 ? 4.490 5.843 -5.731 1.00 92.00 100 ILE A C 1
ATOM 759 O O . ILE A 1 100 ? 3.544 6.433 -5.207 1.00 92.00 100 ILE A O 1
ATOM 763 N N . ALA A 1 101 ? 5.655 5.665 -5.102 1.00 89.69 101 ALA A N 1
ATOM 764 C CA . ALA A 1 101 ? 5.907 6.173 -3.754 1.00 89.69 101 ALA A CA 1
ATOM 765 C C . ALA A 1 101 ? 5.709 7.696 -3.681 1.00 89.69 101 ALA A C 1
ATOM 767 O O . ALA A 1 101 ? 5.049 8.184 -2.763 1.00 89.69 101 ALA A O 1
ATOM 768 N N . THR A 1 102 ? 6.184 8.432 -4.688 1.00 91.06 102 THR A N 1
ATOM 769 C CA . THR A 1 102 ? 5.989 9.882 -4.808 1.00 91.06 102 THR A CA 1
ATOM 770 C C . THR A 1 102 ? 4.517 10.258 -4.948 1.00 91.06 102 THR A C 1
ATOM 772 O O . THR A 1 102 ? 4.038 11.116 -4.207 1.00 91.06 102 THR A O 1
ATOM 775 N N . ILE A 1 103 ? 3.770 9.588 -5.833 1.00 91.44 103 ILE A N 1
ATOM 776 C CA . ILE A 1 103 ? 2.326 9.824 -6.009 1.00 91.44 103 ILE A CA 1
ATOM 777 C C . ILE A 1 103 ? 1.579 9.568 -4.696 1.00 91.44 103 ILE A C 1
ATOM 779 O O . ILE A 1 103 ? 0.720 10.352 -4.290 1.00 91.44 103 ILE A O 1
ATOM 783 N N . MET A 1 104 ? 1.929 8.498 -3.988 1.00 90.25 104 MET A N 1
ATOM 784 C CA . MET A 1 104 ? 1.332 8.183 -2.693 1.00 90.25 104 MET A CA 1
ATOM 785 C C . MET A 1 104 ? 1.706 9.191 -1.604 1.00 90.25 104 MET A C 1
ATOM 787 O O . MET A 1 104 ? 0.867 9.518 -0.763 1.00 90.25 104 MET A O 1
ATOM 791 N N . GLY A 1 105 ? 2.913 9.755 -1.659 1.00 89.88 105 GLY A N 1
ATOM 792 C CA . GLY A 1 105 ? 3.364 10.837 -0.782 1.00 89.88 105 GLY A CA 1
ATOM 793 C C . GLY A 1 105 ? 2.519 12.113 -0.875 1.00 89.88 105 GLY A C 1
ATOM 794 O O . GLY A 1 105 ? 2.569 12.941 0.032 1.00 89.88 105 GLY A O 1
ATOM 795 N N . ILE A 1 106 ? 1.695 12.263 -1.918 1.00 91.69 106 ILE A N 1
ATOM 796 C CA . ILE A 1 106 ? 0.757 13.385 -2.078 1.00 91.69 106 ILE A CA 1
ATOM 797 C C . ILE A 1 106 ? -0.503 13.201 -1.207 1.00 91.69 106 ILE A C 1
ATOM 799 O O . ILE A 1 106 ? -1.134 14.187 -0.815 1.00 91.69 106 ILE A O 1
ATOM 803 N N . GLN A 1 107 ? -0.873 11.965 -0.842 1.00 90.81 107 GLN A N 1
ATOM 804 C CA . GLN A 1 107 ? -2.105 11.674 -0.087 1.00 90.81 107 GLN A CA 1
ATOM 805 C C . GLN A 1 107 ? -2.263 12.490 1.210 1.00 90.81 107 GLN A C 1
ATOM 807 O O . GLN A 1 107 ? -3.368 12.984 1.455 1.00 90.81 107 GLN A O 1
ATOM 812 N N . PRO A 1 108 ? -1.223 12.697 2.043 1.00 88.12 108 PRO A N 1
ATOM 813 C CA . PRO A 1 108 ? -1.347 13.498 3.256 1.00 88.12 108 PRO A CA 1
ATOM 814 C C . PRO A 1 108 ? -1.647 14.978 2.968 1.00 88.12 108 PRO A C 1
ATOM 816 O O . PRO A 1 108 ? -2.364 15.608 3.745 1.00 88.12 108 PRO A O 1
ATOM 819 N N . ILE A 1 109 ? -1.166 15.521 1.840 1.00 89.00 109 ILE A N 1
ATOM 820 C CA . ILE A 1 109 ? -1.471 16.893 1.398 1.00 89.00 109 ILE A CA 1
ATOM 821 C C . ILE A 1 109 ? -2.939 16.985 0.997 1.00 89.00 109 ILE A C 1
ATOM 823 O O . ILE A 1 109 ? -3.650 17.868 1.469 1.00 89.00 109 ILE A O 1
ATOM 827 N N . LEU A 1 110 ? -3.417 16.042 0.181 1.00 88.94 110 LEU A N 1
ATOM 828 C CA . LEU A 1 110 ? -4.824 15.998 -0.227 1.00 88.94 110 LEU A CA 1
ATOM 829 C C . LEU A 1 110 ? -5.748 15.823 0.979 1.00 88.94 110 LEU A C 1
ATOM 831 O O . LEU A 1 110 ? -6.753 16.518 1.094 1.00 88.94 110 LEU A O 1
ATOM 835 N N . THR A 1 111 ? -5.375 14.946 1.911 1.00 90.31 111 THR A N 1
ATOM 836 C CA . THR A 1 111 ? -6.130 14.726 3.150 1.00 90.31 111 THR A CA 1
ATOM 837 C C . THR A 1 111 ? -6.210 16.008 3.972 1.00 90.31 111 THR A C 1
ATOM 839 O O . THR A 1 111 ? -7.289 16.358 4.448 1.00 90.31 111 THR A O 1
ATOM 842 N N . LEU A 1 112 ? -5.098 16.740 4.100 1.00 88.31 112 LEU A N 1
ATOM 843 C CA . LEU A 1 112 ? -5.072 18.033 4.780 1.00 88.31 112 LEU A CA 1
ATOM 844 C C . LEU A 1 112 ? -6.012 19.037 4.098 1.00 88.31 112 LEU A C 1
ATOM 846 O O . LEU A 1 112 ? -6.837 19.643 4.775 1.00 88.31 112 LEU A O 1
ATOM 850 N N . CYS A 1 113 ? -5.938 19.169 2.773 1.00 87.00 113 CYS A N 1
ATOM 851 C CA . CYS A 1 113 ? -6.778 20.087 2.001 1.00 87.00 113 CYS A CA 1
ATOM 852 C C . CYS A 1 113 ? -8.278 19.777 2.095 1.00 87.00 113 CYS A C 1
ATOM 854 O O . CYS A 1 113 ? -9.088 20.700 2.105 1.00 87.00 113 CYS A O 1
ATOM 856 N N . VAL A 1 114 ? -8.653 18.497 2.156 1.00 88.38 114 VAL A N 1
ATOM 857 C CA . VAL A 1 114 ? -10.061 18.071 2.192 1.00 88.38 114 VAL A CA 1
ATOM 858 C C . VAL A 1 114 ? -10.646 18.135 3.605 1.00 88.38 114 VAL A C 1
ATOM 860 O O . VAL A 1 114 ? -11.798 18.531 3.776 1.00 88.38 114 VAL A O 1
ATOM 863 N N . VAL A 1 115 ? -9.883 17.731 4.624 1.00 89.25 115 VAL A N 1
ATOM 864 C CA . VAL A 1 115 ? -10.397 17.571 5.996 1.00 89.25 115 VAL A CA 1
ATOM 865 C C . VAL A 1 115 ? -10.233 18.846 6.824 1.00 89.25 115 VAL A C 1
ATOM 867 O O . VAL A 1 115 ? -11.095 19.175 7.643 1.00 89.25 115 VAL A O 1
ATOM 870 N N . GLU A 1 116 ? -9.136 19.581 6.644 1.00 84.50 116 GLU A N 1
ATOM 871 C CA . GLU A 1 116 ? -8.790 20.703 7.512 1.00 84.50 116 GLU A CA 1
ATOM 872 C C . GLU A 1 116 ? -9.328 22.028 6.955 1.00 84.50 116 GLU A C 1
ATOM 874 O O . GLU A 1 116 ? -8.788 22.612 6.021 1.00 84.50 116 GLU A O 1
ATOM 879 N N . ARG A 1 117 ? -10.389 22.555 7.582 1.00 75.69 117 ARG A N 1
ATOM 880 C CA . ARG A 1 117 ? -11.024 23.825 7.173 1.00 75.69 117 ARG A CA 1
ATOM 881 C C . ARG A 1 117 ? -10.125 25.058 7.324 1.00 75.69 117 ARG A C 1
ATOM 883 O O . ARG A 1 117 ? -10.398 26.086 6.713 1.00 75.69 117 ARG A O 1
ATOM 890 N N . ARG A 1 118 ? -9.095 24.994 8.174 1.00 77.25 118 ARG A N 1
ATOM 891 C CA . ARG A 1 118 ? -8.119 26.073 8.386 1.00 77.25 118 ARG A CA 1
ATOM 892 C C . ARG A 1 118 ? -6.722 25.540 8.118 1.00 77.25 118 ARG A C 1
ATOM 894 O O . ARG A 1 118 ? -6.068 25.028 9.021 1.00 77.25 118 ARG A O 1
ATOM 901 N N . LEU A 1 119 ? -6.274 25.688 6.878 1.00 75.00 119 LEU A N 1
ATOM 902 C CA . LEU A 1 119 ? -4.935 25.298 6.455 1.00 75.00 119 LEU A CA 1
ATOM 903 C C . LEU A 1 119 ? -3.882 26.070 7.259 1.00 75.00 119 LEU A C 1
ATOM 905 O O . LEU A 1 119 ? -3.594 27.236 6.991 1.00 75.00 119 LEU A O 1
ATOM 909 N N . GLN A 1 120 ? -3.292 25.424 8.263 1.00 80.56 120 GLN A N 1
ATOM 910 C CA . GLN A 1 120 ? -2.130 25.976 8.947 1.00 80.56 120 GLN A CA 1
ATOM 911 C C . GLN A 1 120 ? -0.943 25.964 7.979 1.00 80.56 120 GLN A C 1
ATOM 913 O O . GLN A 1 120 ? -0.401 24.902 7.669 1.00 80.56 120 GLN A O 1
ATOM 918 N N . GLY A 1 121 ? -0.505 27.148 7.536 1.00 81.94 121 GLY A N 1
ATOM 919 C CA . GLY A 1 121 ? 0.585 27.296 6.562 1.00 81.94 121 GLY A CA 1
ATOM 920 C C . GLY A 1 121 ? 1.876 26.563 6.950 1.00 81.94 121 GLY A C 1
ATOM 921 O O . GLY A 1 121 ? 2.540 26.010 6.082 1.00 81.94 121 GLY A O 1
ATOM 922 N N . ARG A 1 122 ? 2.180 26.455 8.255 1.00 85.44 122 ARG A N 1
ATOM 923 C CA . ARG A 1 122 ? 3.323 25.676 8.781 1.00 85.44 122 ARG A CA 1
ATOM 924 C C . ARG A 1 122 ? 3.206 24.169 8.533 1.00 85.44 122 ARG A C 1
ATOM 926 O O . ARG A 1 122 ? 4.214 23.510 8.309 1.00 85.44 122 ARG A O 1
ATOM 933 N N . ARG A 1 123 ? 1.995 23.609 8.603 1.00 85.06 123 ARG A N 1
ATOM 934 C CA . ARG A 1 123 ? 1.762 22.179 8.360 1.00 85.06 123 ARG A CA 1
ATOM 935 C C . ARG A 1 123 ? 1.869 21.881 6.869 1.00 85.06 123 ARG A C 1
ATOM 937 O O . ARG A 1 123 ? 2.545 20.933 6.490 1.00 85.06 123 ARG A O 1
ATOM 944 N N . LEU A 1 124 ? 1.270 22.733 6.035 1.00 88.38 124 LEU A N 1
ATOM 945 C CA . LEU A 1 124 ? 1.364 22.611 4.582 1.00 88.38 124 LEU A CA 1
ATOM 946 C C . LEU A 1 124 ? 2.814 22.736 4.095 1.00 88.38 124 LEU A C 1
ATOM 948 O O . LEU A 1 124 ? 3.256 21.895 3.320 1.00 88.38 124 LEU A O 1
ATOM 952 N N . SER A 1 125 ? 3.577 23.721 4.584 1.00 90.50 125 SER A N 1
ATOM 953 C CA . SER A 1 125 ? 4.986 23.873 4.199 1.00 90.50 125 SER A CA 1
ATOM 954 C C . SER A 1 125 ? 5.833 22.671 4.619 1.00 90.50 125 SER A C 1
ATOM 956 O O . SER A 1 125 ? 6.632 22.192 3.820 1.00 90.50 125 SER A O 1
ATOM 958 N N . GLY A 1 126 ? 5.613 22.122 5.819 1.00 91.19 126 GLY A N 1
ATOM 959 C CA . GLY A 1 126 ? 6.278 20.895 6.265 1.00 91.19 126 GLY A CA 1
ATOM 960 C C . GLY A 1 126 ? 5.991 19.696 5.355 1.00 91.19 126 GLY A C 1
ATOM 961 O O . GLY A 1 126 ? 6.918 18.975 4.988 1.00 91.19 126 GLY A O 1
ATOM 962 N N . LEU A 1 127 ? 4.734 19.511 4.933 1.00 90.25 127 LEU A N 1
ATOM 963 C CA . LEU A 1 127 ? 4.386 18.459 3.974 1.00 90.25 127 LEU A CA 1
ATOM 964 C C . LEU A 1 127 ? 5.006 18.692 2.590 1.00 90.25 127 LEU A C 1
ATOM 966 O O . LEU A 1 127 ? 5.461 17.735 1.973 1.00 90.25 127 LEU A O 1
ATOM 970 N N . LEU A 1 128 ? 5.036 19.936 2.106 1.00 91.50 128 LEU A N 1
ATOM 971 C CA . LEU A 1 128 ? 5.648 20.262 0.815 1.00 91.50 128 LEU A CA 1
ATOM 972 C C . LEU A 1 128 ? 7.160 20.017 0.828 1.00 91.50 128 LEU A C 1
ATOM 974 O O . LEU A 1 128 ? 7.685 19.471 -0.136 1.00 91.50 128 LEU A O 1
ATOM 978 N N . ILE A 1 129 ? 7.850 20.352 1.922 1.00 94.19 129 ILE A N 1
ATOM 979 C CA . ILE A 1 129 ? 9.280 20.054 2.095 1.00 94.19 129 ILE A CA 1
ATOM 980 C C . ILE A 1 129 ? 9.510 18.539 2.130 1.00 94.19 129 ILE A C 1
ATOM 982 O O . ILE A 1 129 ? 10.415 18.044 1.462 1.00 94.19 129 ILE A O 1
ATOM 986 N N . ALA A 1 130 ? 8.679 17.792 2.865 1.00 90.50 130 ALA A N 1
ATOM 987 C CA . ALA A 1 130 ? 8.771 16.334 2.911 1.00 90.50 130 ALA A CA 1
ATOM 988 C C . ALA A 1 130 ? 8.542 15.702 1.527 1.00 90.50 130 ALA A C 1
ATOM 990 O O . ALA A 1 130 ? 9.293 14.813 1.128 1.00 90.50 130 ALA A O 1
ATOM 991 N N . LEU A 1 131 ? 7.551 16.192 0.773 1.00 91.12 131 LEU A N 1
ATOM 992 C CA . LEU A 1 131 ? 7.289 15.735 -0.590 1.00 91.12 131 LEU A CA 1
ATOM 993 C C . LEU A 1 131 ? 8.440 16.097 -1.536 1.00 91.12 131 LEU A C 1
ATOM 995 O O . LEU A 1 131 ? 8.848 15.256 -2.326 1.00 91.12 131 LEU A O 1
ATOM 999 N N . ALA A 1 132 ? 8.996 17.306 -1.443 1.00 92.25 132 ALA A N 1
ATOM 1000 C CA . ALA A 1 132 ? 10.145 17.711 -2.250 1.00 92.25 132 ALA A CA 1
ATOM 1001 C C . ALA A 1 132 ? 11.367 16.819 -1.978 1.00 92.25 132 ALA A C 1
ATOM 1003 O O . ALA A 1 132 ? 12.024 16.377 -2.916 1.00 92.25 132 ALA A O 1
ATOM 1004 N N . GLY A 1 133 ? 11.629 16.493 -0.709 1.00 90.19 133 GLY A N 1
ATOM 1005 C CA . GLY A 1 133 ? 12.671 15.536 -0.338 1.00 90.19 133 GLY A CA 1
ATOM 1006 C C . GLY A 1 133 ? 12.432 14.139 -0.920 1.00 90.19 133 GLY A C 1
ATOM 1007 O O . GLY A 1 133 ? 13.374 13.508 -1.387 1.00 90.19 133 GLY A O 1
ATOM 1008 N N . LEU A 1 134 ? 11.177 13.678 -0.946 1.00 89.06 134 LEU A N 1
ATOM 1009 C CA . LEU A 1 134 ? 10.807 12.405 -1.569 1.00 89.06 134 LEU A CA 1
ATOM 1010 C C . LEU A 1 134 ? 11.007 12.425 -3.092 1.00 89.06 134 LEU A C 1
ATOM 1012 O O . LEU A 1 134 ? 11.545 11.469 -3.636 1.00 89.06 134 LEU A O 1
ATOM 1016 N N . VAL A 1 135 ? 10.619 13.511 -3.767 1.00 90.06 135 VAL A N 1
ATOM 1017 C CA . VAL A 1 135 ? 10.809 13.682 -5.219 1.00 90.06 135 VAL A CA 1
ATOM 1018 C C . VAL A 1 135 ? 12.291 13.664 -5.588 1.00 90.06 135 VAL A C 1
ATOM 1020 O O . VAL A 1 135 ? 12.646 13.055 -6.583 1.00 90.06 135 VAL A O 1
ATOM 1023 N N . LEU A 1 136 ? 13.154 14.297 -4.789 1.00 90.94 136 LEU A N 1
ATOM 1024 C CA . LEU A 1 136 ? 14.603 14.325 -5.025 1.00 90.94 136 LEU A CA 1
ATOM 1025 C C . LEU A 1 136 ? 15.289 12.962 -4.848 1.00 90.94 136 LEU A C 1
ATOM 1027 O O . LEU A 1 136 ? 16.402 12.778 -5.333 1.00 90.94 136 LEU A O 1
ATOM 1031 N N . LEU A 1 137 ? 14.670 12.043 -4.106 1.00 86.69 137 LEU A N 1
ATOM 1032 C CA . LEU A 1 137 ? 15.210 10.707 -3.854 1.00 86.69 137 LEU A CA 1
ATOM 1033 C C . LEU A 1 137 ? 14.954 9.736 -5.019 1.00 86.69 137 LEU A C 1
ATOM 1035 O O . LEU A 1 137 ? 15.671 8.743 -5.140 1.00 86.69 137 LEU A O 1
ATOM 1039 N N . VAL A 1 138 ? 13.920 9.999 -5.822 1.00 80.75 138 VAL A N 1
ATOM 1040 C CA . VAL A 1 138 ? 13.440 9.142 -6.920 1.00 80.75 138 VAL A CA 1
ATOM 1041 C C . VAL A 1 138 ? 14.078 9.546 -8.239 1.00 80.75 138 VAL A C 1
ATOM 1043 O O . VAL A 1 138 ? 14.463 8.614 -8.979 1.00 80.75 138 VAL A O 1
#

Secondary structure (DSSP, 8-state):
-HHHHHHHHHHHHHHHHHHHHHHHHHHHHHHHTTS-HHHHHHHHHHHHHHHHHHHHHHHT--SPPTT-HHHHHHHHIIIIIIHHHHHHHHHHTT--HHHHHHHHHTHHHHHHHHH-SS--HHHHHHHHHHHHHHHHH-

Radius of gyration: 18.72 Å; chains: 1; bounding box: 42×46×51 Å

Sequence (138 aa):
MHVRYSLLASQATTAIFVLLWGSAAIFTRWGLDNASPMALLVFRFLIALVALAPLTIVRRRWLPAPGTRLQTAATGLMLIGGYSVCYFEAMANGVTPGLIATIMGIQPILTLCVVERRLQGRRLSGLLIALAGLVLLV

pLDDT: mean 87.91, std 7.52, range [49.31, 95.5]

Foldseek 3Di:
DVVVVVVVVVVVVVVVCCVVVLVVLVVLLVVLVPDPLVVVVVVVVVVVCVVCVVVCVVVVNDADDPPCRVVVVVCCCVVPVVVSSCSSVCSNVPQHSLNVVLVVLCVVVVCCVVPPPDPPVVVNVVSVVVSVVSVVVD

InterPro domains:
  IPR000620 EamA domain [PF00892] (16-137)
  IPR037185 Multidrug transporter EmrE superfamily [SSF103481] (43-137)
  IPR050638 Amino Acid and Vitamin Transporters [PTHR32322] (12-137)

Organism: Klebsiella variicola (NCBI:txid244366)